Protein AF-A0A8J3RIH1-F1 (afdb_monomer_lite)

Organism: NCBI:txid28887

Structure (mmCIF, N/CA/C/O backbone):
data_AF-A0A8J3RIH1-F1
#
_entry.id   AF-A0A8J3RIH1-F1
#
loop_
_atom_site.group_PDB
_atom_site.id
_atom_site.type_symbol
_atom_site.label_atom_id
_atom_site.label_alt_id
_atom_site.label_comp_id
_atom_site.label_asym_id
_atom_site.label_entity_id
_atom_site.label_seq_id
_atom_site.pdbx_PDB_ins_code
_atom_site.Cartn_x
_atom_site.Cartn_y
_atom_site.Cartn_z
_atom_site.occupancy
_atom_site.B_iso_or_equiv
_atom_site.auth_seq_id
_atom_site.auth_comp_id
_atom_site.auth_asym_id
_atom_site.auth_atom_id
_atom_site.pdbx_PDB_model_num
ATOM 1 N N . MET A 1 1 ? 3.608 -2.661 16.599 1.00 78.88 1 MET A N 1
ATOM 2 C CA . MET A 1 1 ? 3.928 -3.130 15.226 1.00 78.88 1 MET A CA 1
ATOM 3 C C . MET A 1 1 ? 2.793 -2.916 14.222 1.00 78.88 1 MET A C 1
ATOM 5 O O . MET A 1 1 ? 3.086 -2.499 13.110 1.00 78.88 1 MET A O 1
ATOM 9 N N . PHE A 1 2 ? 1.520 -3.136 14.578 1.00 87.06 2 PHE A N 1
ATOM 10 C CA . PHE A 1 2 ? 0.388 -2.981 13.646 1.00 87.06 2 PHE A CA 1
ATOM 11 C C . PHE A 1 2 ? 0.221 -1.562 13.063 1.00 87.06 2 PHE A C 1
ATOM 13 O O . PHE A 1 2 ? 0.273 -1.398 11.847 1.00 87.06 2 PHE 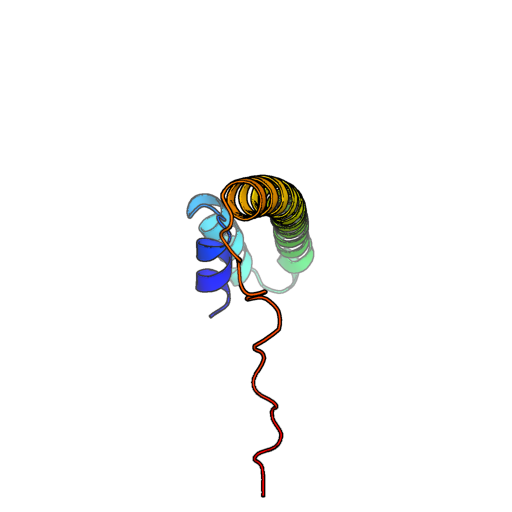A O 1
ATOM 20 N N . LEU A 1 3 ? 0.122 -0.530 13.911 1.00 88.31 3 LEU A N 1
ATOM 21 C CA . LEU A 1 3 ? -0.064 0.865 13.467 1.00 88.31 3 LEU A CA 1
ATOM 22 C C . LEU A 1 3 ? 1.060 1.340 12.531 1.00 88.31 3 LEU A C 1
ATOM 24 O O . LEU A 1 3 ? 0.815 2.023 11.541 1.00 88.31 3 LEU A O 1
ATOM 28 N N . THR A 1 4 ? 2.297 0.912 12.797 1.00 90.81 4 THR A N 1
ATOM 29 C CA . THR A 1 4 ? 3.450 1.174 11.927 1.00 90.81 4 THR A CA 1
ATOM 30 C C . THR A 1 4 ? 3.251 0.577 10.533 1.00 90.81 4 THR A C 1
ATOM 32 O O . THR A 1 4 ? 3.522 1.247 9.541 1.00 90.81 4 THR A O 1
ATOM 35 N N . ARG A 1 5 ? 2.747 -0.662 10.431 1.00 91.12 5 ARG A N 1
ATOM 36 C CA . ARG A 1 5 ? 2.467 -1.313 9.140 1.00 91.12 5 ARG A CA 1
ATOM 37 C C . ARG A 1 5 ? 1.327 -0.628 8.390 1.00 91.12 5 ARG A C 1
ATOM 39 O O . ARG A 1 5 ? 1.461 -0.419 7.190 1.00 91.12 5 ARG A O 1
ATOM 46 N N . MET A 1 6 ? 0.269 -0.219 9.087 1.00 91.25 6 MET A N 1
ATOM 47 C CA . MET A 1 6 ? -0.842 0.531 8.490 1.00 91.25 6 MET A CA 1
ATOM 48 C C . MET A 1 6 ? -0.377 1.871 7.915 1.00 91.25 6 MET A C 1
ATOM 50 O O . MET A 1 6 ? -0.631 2.160 6.743 1.00 91.25 6 MET A O 1
ATOM 54 N N . ARG A 1 7 ? 0.439 2.618 8.666 1.00 90.50 7 ARG A N 1
ATOM 55 C CA . ARG A 1 7 ? 1.058 3.852 8.168 1.00 90.50 7 ARG A CA 1
ATOM 56 C C . ARG A 1 7 ? 1.939 3.610 6.938 1.00 90.50 7 ARG A C 1
ATOM 58 O O . ARG A 1 7 ? 1.820 4.333 5.956 1.00 90.50 7 ARG A O 1
ATOM 65 N N . LEU A 1 8 ? 2.798 2.587 6.967 1.00 90.75 8 LEU A N 1
ATOM 66 C CA . LEU A 1 8 ? 3.666 2.244 5.831 1.00 90.75 8 LEU A CA 1
ATOM 67 C C . LEU A 1 8 ? 2.873 1.822 4.586 1.00 90.75 8 LEU A C 1
ATOM 69 O O . LEU A 1 8 ? 3.287 2.119 3.471 1.00 90.75 8 LEU A O 1
ATOM 73 N N . SER A 1 9 ? 1.723 1.171 4.767 1.00 89.81 9 SER A N 1
ATOM 74 C CA . SER A 1 9 ? 0.824 0.807 3.664 1.00 89.81 9 SER A CA 1
ATOM 75 C C . SER A 1 9 ? 0.027 1.986 3.087 1.00 89.81 9 SER A C 1
ATOM 77 O O . SER A 1 9 ? -0.708 1.810 2.118 1.00 89.81 9 SER A O 1
ATOM 79 N N . GLY A 1 10 ? 0.201 3.189 3.640 1.00 88.88 10 GLY A N 1
ATOM 80 C CA . GLY A 1 10 ? -0.418 4.414 3.143 1.00 88.88 10 GLY A CA 1
ATOM 81 C C . GLY A 1 10 ? -1.690 4.832 3.871 1.00 88.88 10 GLY A C 1
ATOM 82 O O . GLY A 1 10 ? -2.324 5.774 3.410 1.00 88.88 10 GLY A O 1
ATOM 83 N N . MET A 1 11 ? -2.047 4.194 4.994 1.00 90.94 11 MET A N 1
ATOM 84 C CA . MET A 1 11 ? -3.147 4.686 5.826 1.00 90.94 11 MET A CA 1
ATOM 85 C C . MET A 1 11 ? -2.765 6.064 6.399 1.00 90.94 11 MET A C 1
ATOM 87 O O . MET A 1 11 ? -1.722 6.179 7.062 1.00 90.94 11 MET A O 1
ATOM 91 N N . PRO A 1 12 ? -3.558 7.121 6.161 1.00 88.69 12 PRO A N 1
ATOM 92 C CA . PRO A 1 12 ? -3.276 8.449 6.680 1.00 88.69 12 PRO A CA 1
ATOM 93 C C . PRO A 1 12 ? -3.403 8.484 8.205 1.00 88.69 12 PRO A C 1
ATOM 95 O O . PRO A 1 12 ? -4.171 7.745 8.818 1.00 88.69 12 PRO A O 1
ATOM 98 N N . MET A 1 13 ? -2.678 9.411 8.839 1.00 86.38 13 MET A N 1
ATOM 99 C CA . MET A 1 13 ? -2.705 9.567 10.299 1.00 86.38 13 MET A CA 1
ATOM 100 C C . MET A 1 13 ? -4.123 9.826 10.837 1.00 86.38 13 MET A C 1
ATOM 102 O O . MET A 1 13 ? -4.432 9.407 11.945 1.00 86.38 13 MET A O 1
ATOM 106 N N . ARG A 1 14 ? -4.991 10.469 10.042 1.00 87.44 14 ARG A N 1
ATOM 107 C CA . ARG A 1 14 ? -6.401 10.709 10.390 1.00 87.44 14 ARG A CA 1
ATOM 108 C C . ARG A 1 14 ? -7.196 9.407 10.528 1.00 87.44 14 ARG A C 1
ATOM 110 O O . ARG A 1 14 ? -7.882 9.230 11.523 1.00 87.44 14 ARG A O 1
ATOM 117 N N . GLU A 1 15 ? -7.051 8.478 9.585 1.00 85.44 15 GLU A N 1
ATOM 118 C CA . GLU A 1 15 ? -7.707 7.163 9.658 1.00 85.44 15 GLU A CA 1
ATOM 119 C C . GLU A 1 15 ? -7.137 6.311 10.794 1.00 85.44 15 GLU A C 1
ATOM 121 O O . GLU A 1 15 ? -7.880 5.627 11.488 1.00 85.44 15 GLU A O 1
ATOM 126 N N . LEU A 1 16 ? -5.828 6.409 11.055 1.00 87.50 16 LEU A N 1
ATOM 127 C CA . LEU A 1 16 ? -5.217 5.747 12.211 1.00 87.50 16 LEU A CA 1
ATOM 128 C C . LEU A 1 16 ? -5.760 6.275 13.540 1.00 87.50 16 LEU A C 1
ATOM 130 O O . LEU A 1 16 ? -5.995 5.485 14.447 1.00 87.50 16 LEU A O 1
ATOM 134 N N . GLN A 1 17 ? -5.956 7.589 13.665 1.00 86.75 17 GLN A N 1
ATOM 135 C CA . GLN A 1 17 ? -6.573 8.187 14.852 1.00 86.75 17 GLN A CA 1
ATOM 136 C C . GLN A 1 17 ? -8.014 7.702 15.014 1.00 86.75 17 GLN A C 1
ATOM 138 O O . GLN A 1 17 ? -8.371 7.248 16.097 1.00 86.75 17 GLN A O 1
ATOM 143 N N . HIS A 1 18 ? -8.787 7.693 13.926 1.00 84.31 18 HIS A N 1
ATOM 144 C CA . HIS A 1 18 ? -10.164 7.206 13.930 1.00 84.31 18 HIS A CA 1
ATOM 145 C C . HIS A 1 18 ? -10.270 5.699 14.218 1.00 84.31 18 HIS A C 1
ATOM 147 O O . HIS A 1 18 ? -11.250 5.251 14.789 1.00 84.31 18 HIS A O 1
ATOM 153 N N . TYR A 1 19 ? -9.242 4.905 13.899 1.00 85.38 19 TYR A N 1
ATOM 154 C CA . T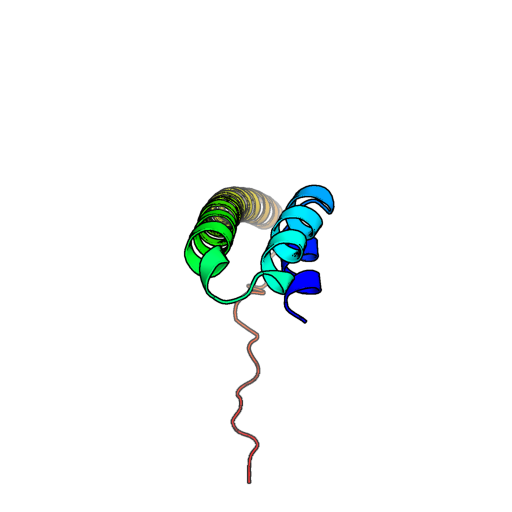YR A 1 19 ? -9.181 3.497 14.300 1.00 85.38 19 TYR A CA 1
ATOM 155 C C . TYR A 1 19 ? -8.891 3.327 15.799 1.00 85.38 19 TYR A C 1
ATOM 157 O O . TYR A 1 19 ? -9.345 2.351 16.392 1.00 85.38 19 TYR A O 1
ATOM 165 N N . ILE A 1 20 ? -8.102 4.229 16.400 1.00 84.38 20 ILE A N 1
ATOM 166 C CA . ILE A 1 20 ? -7.663 4.152 17.805 1.00 84.38 20 ILE A CA 1
ATOM 167 C C . ILE A 1 20 ? -8.732 4.696 18.759 1.00 84.38 20 ILE A C 1
ATOM 169 O O . ILE A 1 20 ? -8.926 4.129 19.828 1.00 84.38 20 ILE A O 1
ATOM 173 N N . GLU A 1 21 ? -9.445 5.750 18.371 1.00 83.75 21 GLU A N 1
ATOM 174 C CA . GLU A 1 21 ? -10.464 6.418 19.191 1.00 83.75 21 GLU A CA 1
ATOM 175 C C . GLU A 1 21 ? -11.555 5.463 19.743 1.00 83.75 21 GLU A C 1
ATOM 177 O O . GLU A 1 21 ? -11.850 5.525 20.937 1.00 83.75 21 GLU A O 1
ATOM 182 N N . PRO A 1 22 ? -12.083 4.488 18.974 1.00 76.56 22 PRO A N 1
ATOM 183 C CA . PRO A 1 22 ? -13.074 3.529 19.458 1.00 76.56 22 PRO A CA 1
ATOM 184 C C . PRO A 1 22 ? -12.462 2.362 20.251 1.00 76.56 22 PRO A C 1
ATOM 186 O O . PRO A 1 22 ? -13.201 1.558 20.825 1.00 76.56 22 PRO A O 1
ATOM 189 N N . VAL A 1 23 ? -11.131 2.201 20.272 1.00 75.50 23 VAL A N 1
ATOM 190 C CA . VAL A 1 23 ? -10.466 1.069 20.953 1.00 75.50 23 VAL A CA 1
ATOM 191 C C . VAL A 1 23 ? -10.725 1.116 22.456 1.00 75.50 23 VAL A C 1
ATOM 193 O O . VAL A 1 23 ? -10.983 0.070 23.055 1.00 75.50 23 VAL A O 1
ATOM 196 N N . ASP A 1 24 ? -10.747 2.317 23.033 1.00 69.75 24 ASP A N 1
ATOM 197 C CA . ASP A 1 24 ? -10.971 2.536 24.466 1.00 69.75 24 ASP A CA 1
ATOM 198 C C . ASP A 1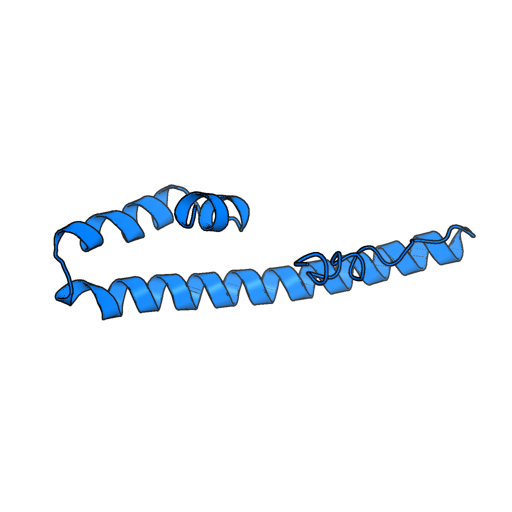 24 ? -12.411 2.198 24.898 1.00 69.75 24 ASP A C 1
ATOM 200 O O . ASP A 1 24 ? -12.661 1.889 26.062 1.00 69.75 24 ASP A O 1
ATOM 204 N N . ALA A 1 25 ? -13.365 2.167 23.957 1.00 78.38 25 ALA A N 1
ATOM 205 C CA . ALA A 1 25 ? -14.759 1.789 24.207 1.00 78.38 25 ALA A CA 1
ATOM 206 C C . ALA A 1 25 ? -15.017 0.262 24.183 1.00 78.38 25 ALA A C 1
ATOM 208 O O . ALA A 1 25 ? -16.157 -0.176 24.411 1.00 78.38 25 ALA A O 1
ATOM 209 N N . GLY A 1 26 ? -13.972 -0.544 23.952 1.00 79.25 26 GLY A N 1
ATOM 210 C CA . GLY A 1 26 ? -13.972 -1.999 24.126 1.00 79.25 26 GLY A CA 1
ATOM 211 C C . GLY A 1 26 ? -14.587 -2.797 22.968 1.00 79.25 26 GLY A C 1
ATOM 212 O O . GLY A 1 26 ? -14.547 -2.400 21.805 1.00 79.25 26 GLY A O 1
ATOM 213 N N . GLU A 1 27 ? -15.141 -3.975 23.265 1.00 81.88 27 GLU A N 1
ATOM 214 C CA . GLU A 1 27 ? -15.606 -4.947 22.255 1.00 81.88 27 GLU A CA 1
ATOM 215 C C . GLU A 1 27 ? -16.753 -4.440 21.369 1.00 81.88 27 GLU A C 1
ATOM 217 O O . GLU A 1 27 ? -16.906 -4.870 20.227 1.00 81.88 27 GLU A O 1
ATOM 222 N N . ARG A 1 28 ? -17.530 -3.469 21.852 1.00 87.12 28 ARG A N 1
ATOM 223 C CA . ARG A 1 28 ? -18.677 -2.904 21.122 1.00 87.12 28 ARG A CA 1
ATOM 224 C C . ARG A 1 28 ? -18.276 -2.178 19.835 1.00 87.12 28 ARG A C 1
ATOM 226 O O . ARG A 1 28 ? -19.110 -2.018 18.953 1.00 87.12 28 ARG A O 1
ATOM 233 N N . THR A 1 29 ? -17.012 -1.773 19.713 1.00 89.38 29 THR A N 1
ATOM 234 C CA . THR A 1 29 ? -16.476 -1.068 18.536 1.00 89.38 29 THR A CA 1
ATOM 235 C C . THR A 1 29 ? -15.762 -1.994 17.555 1.00 89.38 29 THR A C 1
ATOM 237 O O . THR A 1 29 ? -15.184 -1.541 16.569 1.00 89.38 29 THR A O 1
ATOM 240 N N . VAL A 1 30 ? -15.762 -3.309 17.807 1.00 89.12 30 VAL A N 1
ATOM 241 C CA . VAL A 1 30 ? -15.151 -4.293 16.900 1.00 89.12 30 VAL A CA 1
ATOM 242 C C . VAL A 1 30 ? -15.755 -4.235 15.490 1.00 89.12 30 VAL A C 1
ATOM 244 O O . VAL A 1 30 ? -14.964 -4.212 14.548 1.00 89.12 30 VAL A O 1
ATOM 247 N N . PRO A 1 31 ? -17.088 -4.156 15.287 1.00 90.50 31 PRO A N 1
ATOM 248 C CA . PRO A 1 31 ? -17.657 -4.091 13.937 1.00 90.50 31 PRO A CA 1
ATOM 249 C C . PRO A 1 31 ? -17.191 -2.865 13.141 1.00 90.50 31 PRO A C 1
ATOM 251 O O . PRO A 1 31 ? -16.858 -2.981 11.965 1.00 90.50 31 PRO A O 1
ATOM 254 N N . GLU A 1 32 ? -17.105 -1.709 13.798 1.00 88.25 32 GLU A N 1
ATOM 255 C CA . GLU A 1 32 ? -16.631 -0.454 13.207 1.00 88.25 32 GLU A CA 1
ATOM 256 C C . GLU A 1 32 ? -15.154 -0.548 12.810 1.00 88.25 32 GLU A C 1
ATOM 258 O O . GLU A 1 32 ? -14.797 -0.342 11.649 1.00 88.25 32 GLU A O 1
ATOM 263 N N . ARG A 1 33 ? -14.295 -0.977 13.743 1.00 89.19 33 ARG A N 1
ATOM 264 C CA . ARG A 1 33 ? -12.865 -1.183 13.471 1.00 89.19 33 ARG A CA 1
ATOM 265 C C . ARG A 1 33 ? -12.639 -2.204 12.356 1.00 89.19 33 ARG A C 1
ATOM 267 O O . ARG A 1 33 ? -11.759 -2.012 11.522 1.00 89.19 33 ARG A O 1
ATOM 274 N N . MET A 1 34 ? -13.437 -3.270 12.307 1.00 92.00 34 MET A N 1
ATOM 275 C CA . MET A 1 34 ? -13.370 -4.268 11.237 1.00 92.00 34 MET A CA 1
ATOM 276 C C . MET A 1 34 ? -13.744 -3.689 9.873 1.00 92.00 34 MET A C 1
ATOM 278 O O . MET A 1 34 ? -13.066 -4.003 8.896 1.00 92.00 34 MET A O 1
ATOM 282 N N . ALA A 1 35 ? -14.767 -2.833 9.801 1.00 91.50 35 ALA A N 1
ATOM 283 C CA . ALA A 1 35 ? -15.148 -2.165 8.558 1.00 91.50 35 ALA A CA 1
ATOM 284 C C . ALA A 1 35 ? -14.005 -1.285 8.024 1.00 91.50 35 ALA A C 1
ATOM 286 O O . ALA A 1 35 ? -13.620 -1.424 6.863 1.00 91.50 35 ALA A O 1
ATOM 287 N N . MET A 1 36 ? -13.381 -0.483 8.895 1.00 90.62 36 MET A N 1
ATOM 288 C CA . MET A 1 36 ? -12.229 0.352 8.527 1.00 90.62 36 MET A CA 1
ATOM 289 C C . MET A 1 36 ? -11.048 -0.478 8.003 1.00 90.62 36 MET A C 1
ATOM 291 O O . MET A 1 36 ? -10.411 -0.133 7.007 1.00 90.62 36 MET A O 1
ATOM 295 N N . LEU A 1 37 ? -10.740 -1.599 8.663 1.00 91.94 37 LEU A N 1
ATOM 296 C CA . LEU A 1 37 ? -9.648 -2.474 8.233 1.00 91.94 37 LEU A CA 1
ATOM 297 C C . LEU A 1 37 ? -9.955 -3.199 6.920 1.00 91.94 37 LEU A C 1
ATOM 299 O O . LEU A 1 37 ? -9.035 -3.425 6.132 1.00 91.94 37 LEU A O 1
ATOM 303 N N . ALA A 1 38 ? -11.216 -3.561 6.677 1.00 94.38 38 ALA A N 1
ATOM 304 C CA . ALA A 1 38 ? -11.641 -4.176 5.424 1.00 94.38 38 ALA A CA 1
ATOM 305 C C . ALA A 1 38 ? -11.504 -3.198 4.246 1.00 94.38 38 ALA A C 1
ATOM 307 O O . ALA A 1 38 ? -10.903 -3.548 3.232 1.00 94.38 38 ALA A O 1
ATOM 308 N N . GLU A 1 39 ? -11.954 -1.954 4.412 1.00 93.00 39 GLU A N 1
ATOM 309 C CA . GLU A 1 39 ? -11.808 -0.910 3.393 1.00 93.00 39 GLU A CA 1
ATOM 310 C C . GLU A 1 39 ? -10.332 -0.618 3.079 1.00 93.00 39 GLU A C 1
ATOM 312 O O . GLU A 1 39 ? -9.911 -0.572 1.915 1.00 93.00 39 GLU A O 1
ATOM 317 N N . HIS A 1 40 ? -9.501 -0.503 4.120 1.00 93.69 40 HIS A N 1
ATOM 318 C CA . HIS A 1 40 ? -8.067 -0.304 3.927 1.00 93.69 40 HIS A CA 1
ATOM 319 C C . HIS A 1 40 ? -7.403 -1.501 3.240 1.00 93.69 40 HIS A C 1
ATOM 321 O O . HIS A 1 40 ? -6.546 -1.335 2.366 1.00 93.69 40 HIS A O 1
ATOM 327 N N . ARG A 1 41 ? -7.817 -2.727 3.584 1.00 95.31 41 ARG A N 1
ATOM 328 C CA . ARG A 1 41 ? -7.346 -3.943 2.912 1.00 95.31 41 ARG A CA 1
ATOM 329 C C . ARG A 1 41 ? -7.645 -3.890 1.415 1.00 95.31 41 ARG A C 1
ATOM 331 O O . ARG A 1 41 ? -6.755 -4.201 0.622 1.00 95.31 41 ARG A O 1
ATOM 338 N N . ASP A 1 42 ? -8.845 -3.483 1.023 1.00 96.12 42 ASP A N 1
ATOM 339 C CA . ASP A 1 42 ? -9.223 -3.395 -0.389 1.00 96.12 42 ASP A CA 1
ATOM 340 C C . ASP A 1 42 ? -8.411 -2.321 -1.127 1.00 96.12 42 ASP A C 1
ATOM 342 O O . ASP A 1 42 ? -7.935 -2.552 -2.245 1.00 96.12 42 ASP A O 1
ATOM 346 N N . THR A 1 43 ? -8.124 -1.201 -0.458 1.00 93.12 43 THR A N 1
ATOM 347 C CA . THR A 1 43 ? -7.208 -0.170 -0.967 1.00 93.12 43 THR A CA 1
ATOM 348 C C . THR A 1 43 ? -5.791 -0.710 -1.186 1.00 93.12 43 THR A C 1
ATOM 350 O O . THR A 1 43 ? -5.207 -0.483 -2.252 1.00 93.12 43 THR A O 1
ATOM 353 N N . ILE A 1 44 ? -5.239 -1.468 -0.229 1.00 95.31 44 ILE A N 1
ATOM 354 C CA . ILE A 1 44 ? -3.925 -2.117 -0.379 1.00 95.31 44 ILE A CA 1
ATOM 355 C C . ILE A 1 44 ? -3.934 -3.073 -1.574 1.00 95.31 44 ILE A C 1
ATOM 357 O O . ILE A 1 44 ? -3.016 -3.036 -2.394 1.00 95.31 44 ILE A O 1
ATOM 361 N N . VAL A 1 45 ? -4.953 -3.930 -1.687 1.00 96.00 45 VAL A N 1
ATOM 362 C CA . VAL A 1 45 ? -5.041 -4.928 -2.763 1.00 96.00 45 VAL A CA 1
ATOM 363 C C . VAL A 1 45 ? -5.096 -4.254 -4.131 1.00 96.00 45 VAL A C 1
ATOM 365 O O . VAL A 1 45 ? -4.385 -4.676 -5.046 1.00 96.00 45 VAL A O 1
ATOM 368 N N . ARG A 1 46 ? -5.891 -3.189 -4.276 1.00 95.25 46 ARG A N 1
ATOM 369 C CA . ARG A 1 46 ? -5.949 -2.408 -5.516 1.00 95.25 46 ARG A CA 1
ATOM 370 C C . ARG A 1 46 ? -4.585 -1.809 -5.860 1.00 95.25 46 ARG A C 1
ATOM 372 O O . ARG A 1 46 ? -4.107 -1.994 -6.978 1.00 95.25 46 ARG A O 1
ATOM 379 N N . ARG A 1 47 ? -3.923 -1.174 -4.888 1.00 94.56 47 ARG A N 1
ATOM 380 C CA . ARG A 1 47 ? -2.603 -0.563 -5.090 1.00 94.56 47 ARG A CA 1
ATOM 381 C C . ARG A 1 47 ? -1.533 -1.593 -5.450 1.00 94.56 47 ARG A C 1
ATOM 383 O O . ARG A 1 47 ? -0.704 -1.322 -6.309 1.00 94.56 47 ARG A O 1
ATOM 390 N N . LEU A 1 48 ? -1.556 -2.774 -4.831 1.00 96.12 48 LEU A N 1
ATOM 391 C CA . LEU A 1 48 ? -0.653 -3.868 -5.193 1.00 96.12 48 LEU A CA 1
ATOM 392 C C . LEU A 1 48 ? -0.839 -4.271 -6.654 1.00 96.12 48 LEU A C 1
ATOM 394 O O . LEU A 1 48 ? 0.150 -4.364 -7.367 1.00 96.12 48 LEU A O 1
ATOM 398 N N . ARG A 1 49 ? -2.082 -4.436 -7.126 1.00 96.69 49 ARG A N 1
ATOM 399 C CA . ARG A 1 49 ? -2.348 -4.768 -8.537 1.00 96.69 49 ARG A CA 1
ATOM 400 C C . ARG A 1 49 ? -1.796 -3.706 -9.488 1.00 96.69 49 ARG A C 1
ATOM 402 O O . ARG A 1 49 ? -1.103 -4.051 -10.439 1.00 96.69 49 ARG A O 1
ATOM 409 N N . GLU A 1 50 ? -2.071 -2.432 -9.217 1.00 96.06 50 GLU A N 1
ATOM 410 C CA . GLU A 1 50 ? -1.573 -1.308 -10.024 1.00 96.06 50 GLU A CA 1
ATOM 411 C C . GLU A 1 50 ? -0.035 -1.271 -10.060 1.00 96.06 50 GLU A C 1
ATOM 413 O O . GLU A 1 50 ? 0.568 -1.130 -11.128 1.00 96.06 50 GLU A O 1
ATOM 418 N N . LEU A 1 51 ? 0.612 -1.453 -8.905 1.00 96.69 51 LEU A N 1
ATOM 419 C CA . LEU A 1 51 ? 2.069 -1.483 -8.800 1.00 96.69 51 LEU A CA 1
ATOM 420 C C . LEU A 1 51 ? 2.677 -2.706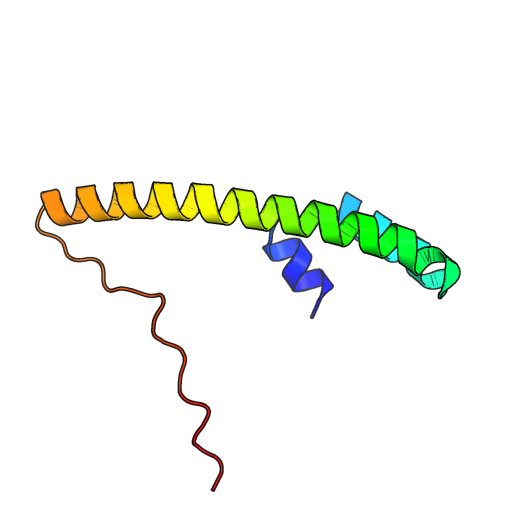 -9.488 1.00 96.69 51 LEU A C 1
ATOM 422 O O . LEU A 1 51 ? 3.692 -2.559 -10.157 1.00 96.69 51 LEU A O 1
ATOM 426 N N . THR A 1 52 ? 2.062 -3.886 -9.383 1.00 96.31 52 THR A N 1
ATOM 427 C CA . THR A 1 52 ? 2.520 -5.095 -10.082 1.00 96.31 52 THR A CA 1
ATOM 428 C C . THR A 1 52 ? 2.453 -4.922 -11.598 1.00 96.31 52 THR A C 1
ATOM 430 O O . THR A 1 52 ? 3.398 -5.290 -12.291 1.00 96.31 52 THR A O 1
ATOM 433 N N . LEU A 1 53 ? 1.382 -4.321 -12.125 1.00 96.62 53 LEU A N 1
ATOM 434 C CA . LEU A 1 53 ? 1.275 -4.018 -13.557 1.00 96.62 53 LEU A CA 1
ATOM 435 C C . LEU A 1 53 ? 2.327 -2.997 -14.003 1.00 96.62 53 LEU A C 1
ATOM 437 O O . LEU A 1 53 ? 2.950 -3.156 -15.052 1.00 96.62 53 LEU A O 1
ATOM 441 N N . SER A 1 54 ? 2.549 -1.966 -13.188 1.00 97.19 54 SER A N 1
ATOM 442 C CA . SER A 1 54 ? 3.561 -0.940 -13.460 1.00 97.19 54 SER A CA 1
ATOM 443 C C . SER A 1 54 ? 4.971 -1.533 -13.444 1.00 97.19 54 SER A C 1
ATOM 445 O O . SER A 1 54 ? 5.775 -1.231 -14.323 1.00 97.19 54 SER A O 1
ATOM 447 N N . LEU A 1 55 ? 5.251 -2.416 -12.482 1.00 96.62 55 LEU A N 1
ATOM 448 C CA . LEU A 1 55 ? 6.511 -3.144 -12.376 1.00 96.62 55 LEU A CA 1
ATOM 449 C C . LEU A 1 55 ? 6.752 -3.999 -13.622 1.00 96.62 55 LEU A C 1
ATOM 451 O O . LEU A 1 55 ? 7.802 -3.866 -14.238 1.00 96.62 55 LEU A O 1
ATOM 455 N N . ALA A 1 56 ? 5.752 -4.764 -14.070 1.00 95.06 56 ALA A N 1
ATOM 456 C CA . ALA A 1 56 ? 5.866 -5.572 -15.285 1.00 95.06 56 ALA A CA 1
ATOM 457 C C . ALA A 1 56 ? 6.189 -4.729 -16.536 1.00 95.06 56 ALA A C 1
ATOM 459 O O . ALA A 1 56 ? 6.982 -5.142 -17.383 1.00 95.06 56 ALA A O 1
ATOM 460 N N . ALA A 1 57 ? 5.611 -3.528 -16.655 1.00 96.19 57 ALA A N 1
ATOM 461 C CA . ALA A 1 57 ? 5.926 -2.616 -17.754 1.00 96.19 57 ALA A CA 1
ATOM 462 C C . ALA A 1 57 ? 7.374 -2.091 -17.687 1.00 96.19 57 ALA A C 1
ATOM 464 O O . ALA A 1 57 ? 8.038 -1.976 -18.721 1.00 96.19 57 ALA A O 1
ATOM 465 N N . VAL A 1 58 ? 7.869 -1.790 -16.482 1.00 95.12 58 VAL A N 1
ATOM 466 C CA . VAL A 1 58 ? 9.264 -1.383 -16.251 1.00 95.12 58 VAL A CA 1
ATOM 467 C C . VAL A 1 58 ? 10.220 -2.534 -16.563 1.00 95.12 58 VAL A C 1
ATOM 469 O O . VAL A 1 58 ? 11.174 -2.329 -17.313 1.00 95.12 58 VAL A O 1
ATOM 472 N N . ASP A 1 59 ? 9.931 -3.742 -16.081 1.00 94.94 59 ASP A N 1
ATOM 473 C CA . ASP A 1 59 ? 10.719 -4.949 -16.351 1.00 94.94 59 ASP A CA 1
ATOM 474 C C . ASP A 1 59 ? 10.818 -5.225 -17.853 1.00 94.94 59 ASP A C 1
ATOM 476 O O . ASP A 1 59 ? 11.909 -5.441 -18.382 1.00 94.94 59 ASP A O 1
ATOM 480 N N . TYR A 1 60 ? 9.697 -5.121 -18.575 1.00 93.81 60 TYR A N 1
ATOM 481 C CA . TYR A 1 60 ? 9.683 -5.252 -20.032 1.00 93.81 60 TYR A CA 1
ATOM 482 C C . TYR A 1 60 ? 10.609 -4.234 -20.717 1.00 93.81 60 TYR A C 1
ATOM 484 O O . TYR A 1 60 ? 11.340 -4.574 -21.653 1.00 93.81 60 TYR A O 1
ATOM 492 N N . LYS A 1 61 ? 10.611 -2.977 -20.256 1.00 95.25 61 LYS A N 1
ATOM 493 C CA . LYS A 1 61 ? 11.497 -1.943 -20.807 1.00 95.25 61 LYS A CA 1
ATOM 494 C C . LYS A 1 61 ? 12.964 -2.211 -20.491 1.00 95.25 61 LYS A C 1
ATOM 496 O O . LYS A 1 61 ? 13.795 -2.036 -21.378 1.00 95.25 61 LYS A O 1
ATOM 501 N N . ILE A 1 62 ? 13.279 -2.678 -19.285 1.00 94.38 62 ILE A N 1
ATOM 502 C CA . ILE A 1 62 ? 14.646 -3.060 -18.910 1.00 94.38 62 ILE A CA 1
ATOM 503 C C . ILE A 1 62 ? 15.138 -4.215 -19.792 1.00 94.38 62 ILE A C 1
ATOM 505 O O . ILE A 1 62 ? 16.220 -4.110 -20.371 1.00 94.38 62 ILE A O 1
ATOM 509 N N . ALA A 1 63 ? 14.316 -5.253 -19.973 1.00 92.88 63 ALA A N 1
ATOM 510 C CA . ALA A 1 63 ? 14.625 -6.384 -20.846 1.00 92.88 63 ALA A CA 1
ATOM 511 C C . ALA A 1 63 ? 14.836 -5.952 -22.305 1.00 92.88 63 ALA A C 1
ATOM 513 O O . ALA A 1 63 ? 15.771 -6.405 -22.963 1.00 92.88 63 ALA A O 1
ATOM 514 N N . THR A 1 64 ? 14.015 -5.018 -22.798 1.00 92.50 64 THR A N 1
ATOM 515 C CA . THR A 1 64 ? 14.161 -4.450 -24.150 1.00 92.50 64 THR A CA 1
ATOM 516 C C . THR A 1 64 ? 15.514 -3.758 -24.342 1.00 92.50 64 THR A C 1
ATOM 518 O O . THR A 1 64 ? 16.084 -3.817 -25.428 1.00 92.50 64 THR A O 1
ATOM 521 N N . TYR A 1 65 ? 16.056 -3.126 -23.299 1.00 93.81 65 TYR A N 1
ATOM 522 C CA . TYR A 1 65 ? 17.376 -2.488 -23.337 1.00 93.81 65 TYR A CA 1
ATOM 523 C C . TYR A 1 65 ? 18.537 -3.443 -23.009 1.00 93.81 65 TYR A C 1
ATOM 525 O O . TYR A 1 65 ? 19.674 -2.996 -22.877 1.00 93.81 65 TYR A O 1
ATOM 533 N N . GLY A 1 66 ? 18.274 -4.749 -22.896 1.00 84.56 66 GLY A N 1
ATOM 534 C CA . GLY A 1 66 ? 19.291 -5.770 -22.629 1.00 84.56 66 GLY A CA 1
ATOM 535 C C . GLY A 1 66 ? 19.692 -5.902 -21.157 1.00 84.56 66 GLY A C 1
ATOM 536 O O . GLY A 1 66 ? 20.668 -6.586 -20.857 1.00 84.56 66 GLY A O 1
ATOM 537 N N . GLY A 1 67 ? 18.964 -5.263 -20.237 1.00 83.62 67 GLY A N 1
ATOM 538 C CA . GLY A 1 67 ? 19.118 -5.480 -18.799 1.00 83.62 67 GLY A CA 1
ATOM 539 C C . GLY A 1 67 ? 18.315 -6.689 -18.312 1.00 83.62 67 GLY A C 1
ATOM 540 O O . GLY A 1 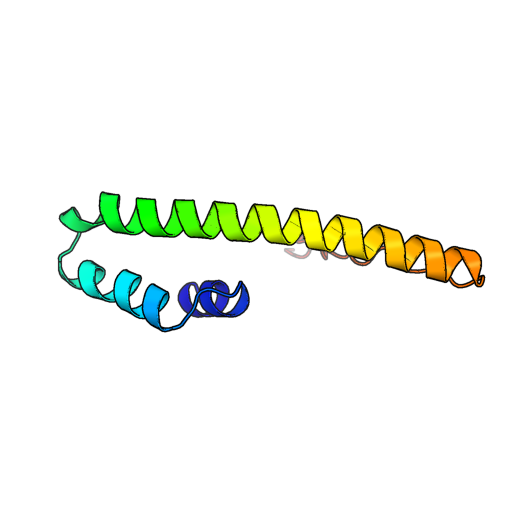67 ? 17.355 -7.108 -18.954 1.00 83.62 67 GLY A O 1
ATOM 541 N N . ALA A 1 68 ? 18.670 -7.230 -17.147 1.00 77.56 68 ALA A N 1
ATOM 542 C CA . ALA A 1 68 ? 17.887 -8.255 -16.458 1.00 77.56 68 ALA A CA 1
ATOM 543 C C . ALA A 1 68 ? 17.504 -7.757 -15.060 1.00 77.56 68 ALA A C 1
ATOM 545 O O . ALA A 1 68 ? 18.367 -7.286 -14.317 1.00 77.56 68 ALA A O 1
ATOM 546 N N . THR A 1 69 ? 16.225 -7.870 -14.697 1.00 72.94 69 THR A N 1
ATOM 547 C CA . THR A 1 69 ? 15.768 -7.674 -13.319 1.00 72.94 69 THR A CA 1
ATOM 548 C C . THR A 1 69 ? 15.724 -9.035 -12.625 1.00 72.94 69 THR A C 1
ATOM 550 O O . THR A 1 69 ? 15.097 -9.979 -13.103 1.00 72.94 69 THR A O 1
ATOM 553 N N . GLY A 1 70 ? 16.470 -9.188 -11.528 1.00 66.81 70 GLY A N 1
ATOM 554 C CA . GLY A 1 70 ? 16.341 -10.366 -10.670 1.00 66.81 70 GLY A CA 1
ATOM 555 C C . GLY A 1 70 ? 14.961 -10.362 -10.012 1.00 66.81 70 GLY A C 1
ATOM 556 O O . GLY A 1 70 ? 14.487 -9.313 -9.583 1.00 66.81 70 GLY A O 1
ATOM 557 N N . SER A 1 71 ? 14.289 -11.511 -9.936 1.00 58.56 71 SER A N 1
ATOM 558 C CA . SER A 1 71 ? 12.982 -11.607 -9.282 1.00 58.56 71 SER A CA 1
ATOM 559 C C . SER A 1 71 ? 13.126 -11.476 -7.759 1.00 58.56 71 SER A C 1
ATOM 561 O O . SER A 1 71 ? 13.352 -12.459 -7.052 1.00 58.56 71 SER A O 1
ATOM 563 N N . ASP A 1 72 ? 12.960 -10.264 -7.232 1.00 58.56 72 ASP A N 1
ATOM 564 C CA . ASP A 1 72 ? 13.129 -9.957 -5.801 1.00 58.56 72 ASP A CA 1
ATOM 565 C C . ASP A 1 72 ? 12.027 -10.529 -4.878 1.00 58.56 72 ASP A C 1
ATOM 567 O O . ASP A 1 72 ? 12.075 -10.353 -3.660 1.00 58.56 72 ASP A O 1
ATOM 571 N N . ILE A 1 73 ? 11.038 -11.257 -5.412 1.00 54.47 73 ILE A N 1
ATOM 572 C CA . ILE A 1 73 ? 9.914 -11.797 -4.621 1.00 54.47 73 ILE A CA 1
ATOM 573 C C . ILE A 1 73 ? 10.228 -13.165 -3.973 1.00 54.47 73 ILE A C 1
ATOM 575 O O . ILE A 1 73 ? 9.553 -13.560 -3.022 1.00 54.47 73 ILE A O 1
ATOM 579 N N . GLU A 1 74 ? 11.294 -13.865 -4.380 1.00 47.25 74 GLU A N 1
ATOM 580 C CA . GLU A 1 74 ? 11.585 -15.233 -3.900 1.00 47.25 74 GLU A CA 1
ATOM 581 C C . GLU A 1 74 ? 12.557 -15.349 -2.713 1.00 47.25 74 GLU A C 1
ATOM 583 O O . GLU A 1 74 ? 12.745 -16.440 -2.173 1.00 47.25 74 GLU A O 1
ATOM 588 N N . ARG A 1 75 ? 13.145 -14.256 -2.209 1.00 48.03 75 ARG A N 1
ATOM 589 C CA . ARG A 1 75 ? 14.104 -14.349 -1.091 1.00 48.03 75 ARG A CA 1
ATOM 590 C C . ARG A 1 75 ? 13.409 -14.336 0.279 1.00 48.03 75 ARG A C 1
ATOM 592 O O . ARG A 1 75 ? 13.598 -13.428 1.086 1.00 48.03 75 ARG A O 1
ATOM 599 N N . ARG A 1 76 ? 12.620 -15.375 0.573 1.00 43.25 76 ARG A N 1
ATOM 600 C CA . ARG A 1 76 ? 12.205 -15.709 1.946 1.00 43.25 76 ARG A CA 1
ATOM 601 C C . ARG A 1 76 ? 13.246 -16.688 2.517 1.00 43.25 76 ARG A C 1
ATOM 603 O O . ARG A 1 76 ? 13.287 -17.823 2.053 1.00 43.25 76 ARG A O 1
ATOM 610 N N . PRO A 1 77 ? 14.119 -16.298 3.469 1.00 44.69 77 PRO A N 1
ATOM 611 C CA . PRO A 1 77 ? 15.035 -17.256 4.075 1.00 44.69 77 PRO A CA 1
ATOM 612 C C . PRO A 1 77 ? 14.221 -18.320 4.817 1.00 44.69 77 PRO A C 1
ATOM 614 O O . PRO A 1 77 ? 13.332 -17.994 5.610 1.00 44.69 77 PRO A O 1
ATOM 617 N N . SER A 1 78 ? 14.509 -19.582 4.495 1.00 44.78 78 SER A N 1
ATOM 618 C CA . SER A 1 78 ? 13.941 -20.756 5.147 1.00 44.78 78 SER A CA 1
ATOM 619 C C . SER A 1 78 ? 14.080 -20.631 6.665 1.00 44.78 78 SER A C 1
ATOM 621 O O . SER A 1 78 ? 15.149 -20.299 7.176 1.00 44.78 78 SER A O 1
ATOM 623 N N . ARG A 1 79 ? 12.984 -20.888 7.385 1.00 51.25 79 ARG A N 1
ATOM 624 C CA . ARG A 1 79 ? 12.932 -20.957 8.852 1.00 51.25 79 ARG A CA 1
ATOM 625 C C . ARG A 1 79 ? 13.452 -22.297 9.392 1.00 51.25 79 ARG A C 1
ATOM 627 O O . ARG A 1 79 ? 13.174 -22.616 10.541 1.00 51.25 79 ARG A O 1
ATOM 634 N N . ASP A 1 80 ? 14.249 -23.025 8.615 1.00 44.59 80 ASP A N 1
ATOM 635 C CA . ASP A 1 80 ? 14.870 -24.281 9.035 1.00 44.59 80 ASP A CA 1
ATOM 636 C C . ASP A 1 80 ? 16.304 -24.031 9.513 1.00 44.59 80 ASP A C 1
ATOM 638 O O . ASP A 1 80 ? 17.292 -24.418 8.895 1.00 44.59 80 ASP A O 1
ATOM 642 N N . ALA A 1 81 ? 16.399 -23.326 10.635 1.00 46.00 81 ALA A N 1
ATOM 643 C CA . ALA A 1 81 ? 17.566 -23.328 11.508 1.00 46.00 81 ALA A CA 1
ATOM 644 C C . ALA A 1 81 ? 17.064 -23.274 12.957 1.00 46.00 81 ALA A C 1
ATOM 646 O O . ALA A 1 81 ? 17.251 -22.295 13.675 1.00 46.00 81 ALA A O 1
ATOM 647 N N . VAL A 1 82 ? 16.335 -24.320 13.348 1.00 46.84 82 VAL A N 1
ATOM 648 C CA . VAL A 1 82 ? 16.167 -24.699 14.752 1.00 46.84 82 VAL A CA 1
ATOM 649 C C . VAL A 1 82 ? 16.619 -26.148 14.860 1.00 46.84 82 VAL A C 1
ATOM 651 O O . VAL A 1 82 ? 15.854 -27.073 14.593 1.00 46.84 82 VAL A O 1
ATOM 654 N N . ALA A 1 83 ? 17.891 -26.302 15.205 1.00 40.97 83 ALA A N 1
ATOM 655 C CA . ALA A 1 83 ? 18.444 -27.453 15.898 1.00 40.97 83 ALA A CA 1
ATOM 656 C C . ALA A 1 83 ? 19.378 -26.897 16.976 1.00 40.97 83 ALA A C 1
ATOM 658 O O . ALA A 1 83 ? 20.153 -25.971 16.635 1.00 40.97 83 ALA A O 1
#

pLDDT: mean 82.86, std 16.26, range [40.97, 97.19]

Sequence (83 aa):
MFLTRMRLSGMPMRELQHYIEPVDAGERTVPERMAMLAEHRDTIVRRLRELTLSLAAVDYKIATYGGATGSDIERRPSRDAVA

InterPro domains:
  IPR009061 Putative DNA-binding domain superfamily [SSF46955] (2-71)

Radius of gyration: 19.02 Å; chains: 1; bounding box: 38×38×49 Å

Secondary structure (DSSP, 8-state):
-HHHHHHHTT--HHHHHHHHGGGGG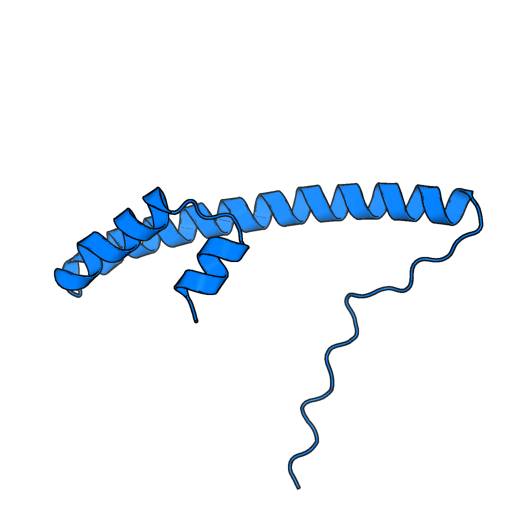GGGGHHHHHHHHHHHHHHHHHHHHHHHHHHHHHHHHHHHTT-----TT-----S----

Foldseek 3Di:
DVLVVLVVLPNDPVLVCVLVVCVVVPPVCVVVNVVSVVVSVVVSVVVVVVVVVVVVVVQVVCVVVVHHDDPPPPPDPDPPPDD